Protein 2N6H (pdb70)

Radius of gyration: 6.19 Å; Cα contacts (8 Å, |Δi|>4): 16; chains: 1; bounding box: 14×9×12 Å

Sequence (12 aa):
ERFYEKVQKFIRERFYEKVQKFIRERFYEKVQKFIRERFYEKVQKFIRERFYEKVQKFIRERFYEKVQKFIRERFYEKVQKFIRERFYEKVQKFIRERFYEKVQKFIRERFYEKVQKFIR

Foldseek 3Di:
DPDAPVVGHHDD

Structure (mmCIF, N/CA/C/O backbone):
data_2N6H
#
_entry.id   2N6H
#
loop_
_atom_site.group_PDB
_atom_site.id
_atom_site.type_symbol
_atom_site.label_atom_id
_atom_site.label_alt_id
_atom_site.label_comp_id
_atom_site.label_asym_id
_atom_site.label_entity_id
_atom_site.label_seq_id
_atom_site.pdbx_PDB_ins_code
_atom_site.Cartn_x
_atom_site.Cartn_y
_atom_site.Cartn_z
_atom_site.occupancy
_atom_site.B_iso_or_equiv
_atom_site.auth_seq_id
_atom_site.auth_comp_id
_atom_site.auth_asym_id
_atom_site.auth_atom_id
_atom_site.pdbx_PDB_model_num
ATOM 7 N N . GLU A 1 2 ? 5.811 1.941 -4.964 1.00 0.00 1 GLU A N 1
ATOM 8 C CA . GLU A 1 2 ? 7.194 1.648 -5.328 1.00 0.00 1 GLU A CA 1
ATOM 9 C C . GLU A 1 2 ? 7.999 1.280 -4.084 1.00 0.00 1 GLU A C 1
ATOM 10 O O . GLU A 1 2 ? 7.922 1.959 -3.055 1.00 0.00 1 GLU A O 1
ATOM 22 N N . ARG A 1 3 ? 8.777 0.199 -4.188 1.00 0.00 2 ARG A N 1
ATOM 23 C CA . ARG A 1 3 ? 9.601 -0.265 -3.071 1.00 0.00 2 ARG A CA 1
ATOM 24 C C . ARG A 1 3 ? 11.075 0.003 -3.279 1.00 0.00 2 ARG A C 1
ATOM 25 O O . ARG A 1 3 ? 11.611 -0.156 -4.376 1.00 0.00 2 ARG A O 1
ATOM 46 N N . PHE A 1 4 ? 11.728 0.356 -2.185 1.00 0.00 3 PHE A N 1
ATOM 47 C CA . PHE A 1 4 ? 13.154 0.587 -2.200 1.00 0.00 3 PHE A CA 1
ATOM 48 C C . PHE A 1 4 ? 13.704 0.676 -0.784 1.00 0.00 3 PHE A C 1
ATOM 49 O O . PHE A 1 4 ? 13.244 1.483 0.023 1.00 0.00 3 PHE A O 1
ATOM 66 N N . TYR A 1 5 ? 14.724 -0.120 -0.508 1.00 0.00 4 TYR A N 1
ATOM 67 C CA . TYR A 1 5 ? 15.370 -0.081 0.791 1.00 0.00 4 TYR A CA 1
ATOM 68 C C . TYR A 1 5 ? 16.760 -0.660 0.627 1.00 0.00 4 TYR A C 1
ATOM 69 O O . TYR A 1 5 ? 17.004 -1.417 -0.315 1.00 0.00 4 TYR A O 1
ATOM 87 N N . GLU A 1 6 ? 17.667 -0.340 1.541 1.00 0.00 5 GLU A N 1
ATOM 88 C CA . GLU A 1 6 ? 19.029 -0.889 1.467 1.00 0.00 5 GLU A CA 1
ATOM 89 C C . GLU A 1 6 ? 19.279 -1.803 2.662 1.00 0.00 5 GLU A C 1
ATOM 90 O O . GLU A 1 6 ? 19.109 -1.399 3.813 1.00 0.00 5 GLU A O 1
ATOM 102 N N . LYS A 1 7 ? 19.702 -3.033 2.376 1.00 0.00 6 LYS A N 1
ATOM 103 C CA . LYS A 1 7 ? 20.003 -4.012 3.423 1.00 0.00 6 LYS A CA 1
ATOM 104 C C . LYS A 1 7 ? 21.505 -4.204 3.479 1.00 0.00 6 LYS A C 1
ATOM 105 O O . LYS A 1 7 ? 22.088 -4.907 2.652 1.00 0.00 6 LYS A O 1
ATOM 154 N N . VAL A 1 10 ? 18.810 0.650 5.366 1.00 0.00 9 VAL A N 1
ATOM 155 C CA . VAL A 1 10 ? 19.142 0.027 6.649 1.00 0.00 9 VAL A CA 1
ATOM 156 C C . VAL A 1 10 ? 20.565 -0.535 6.635 1.00 0.00 9 VAL A C 1
ATOM 157 O O . VAL A 1 10 ? 20.757 -1.719 6.360 1.00 0.00 9 VAL A O 1
ATOM 170 N N . GLN A 1 11 ? 16.872 3.152 3.879 1.00 0.00 10 GLN A N 1
ATOM 171 C CA . GLN A 1 11 ? 18.145 2.443 3.875 1.00 0.00 10 GLN A CA 1
ATOM 172 C C . GLN A 1 11 ? 18.496 1.947 5.273 1.00 0.00 10 GLN A C 1
ATOM 173 O O . GLN A 1 11 ? 18.458 2.700 6.246 1.00 0.00 10 GLN A O 1
ATOM 187 N N . LYS A 1 12 ? 14.065 3.977 1.686 1.00 0.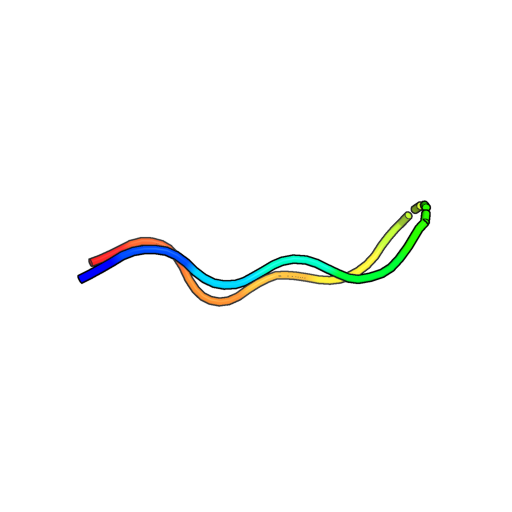00 11 LYS A N 1
ATOM 188 C CA . LYS A 1 12 ? 14.850 4.067 2.918 1.00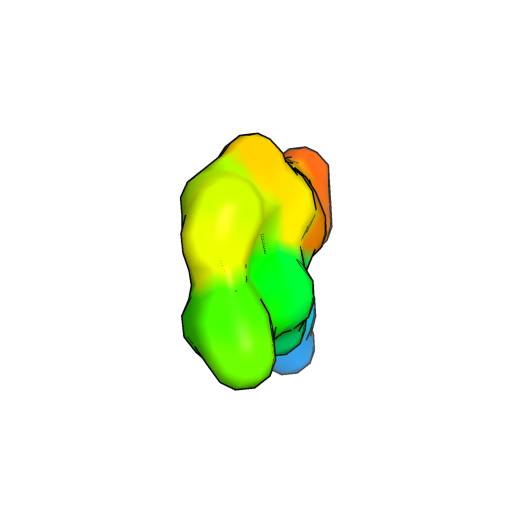 0.00 11 LYS A CA 1
ATOM 189 C C . LYS A 1 12 ? 16.170 3.310 2.769 1.00 0.00 11 LYS A C 1
ATOM 190 O O . LYS A 1 12 ? 16.542 2.872 1.680 1.00 0.00 11 LYS A O 1
ATOM 209 N N . PHE A 1 13 ? 11.175 4.808 0.109 1.00 0.00 12 PHE A N 1
ATOM 210 C CA . PHE A 1 13 ? 12.623 4.757 -0.092 1.00 0.00 12 PHE A CA 1
ATOM 211 C C . PHE A 1 13 ? 13.379 5.017 1.204 1.00 0.00 12 PHE A C 1
ATOM 212 O O . PHE A 1 13 ? 13.352 6.121 1.748 1.00 0.00 12 PHE A O 1
ATOM 229 N N . ILE A 1 14 ? 8.321 4.097 -0.274 1.00 0.00 13 ILE A N 1
ATOM 230 C CA . ILE A 1 14 ? 9.028 4.120 1.012 1.00 0.00 13 ILE A CA 1
ATOM 231 C C . ILE A 1 14 ? 10.539 3.908 0.853 1.00 0.00 13 ILE A C 1
ATOM 232 O O . ILE A 1 14 ? 11.120 2.986 1.425 1.00 0.00 13 ILE A O 1
ATOM 248 N N . ARG A 1 15 ? 5.163 5.160 -1.783 1.00 0.00 14 ARG A N 1
ATOM 249 C CA . ARG A 1 15 ? 6.540 4.674 -1.830 1.00 0.00 14 ARG A CA 1
ATOM 250 C C . ARG A 1 15 ? 7.193 4.786 -0.454 1.00 0.00 14 ARG A C 1
ATOM 251 O O . ARG A 1 15 ? 6.681 5.472 0.430 1.00 0.00 14 ARG A O 1
ATOM 284 N N . GLU A 1 2 ? 8.120 1.959 -4.662 1.00 0.00 1 GLU A N 2
ATOM 285 C CA . GLU A 1 2 ? 7.421 1.231 -3.617 1.00 0.00 1 GLU A CA 2
ATOM 286 C C . GLU A 1 2 ? 8.382 0.405 -2.778 1.00 0.00 1 GLU A C 2
ATOM 287 O O . GLU A 1 2 ? 8.266 0.391 -1.558 1.00 0.00 1 GLU A O 2
ATOM 299 N N . ARG A 1 3 ? 9.305 -0.293 -3.430 1.00 0.00 2 ARG A N 2
ATOM 300 C CA . ARG A 1 3 ? 10.242 -1.146 -2.720 1.00 0.00 2 ARG A CA 2
ATOM 301 C C . ARG A 1 3 ? 11.015 -0.320 -1.684 1.00 0.00 2 ARG A C 2
ATOM 302 O O . ARG A 1 3 ? 10.428 0.187 -0.729 1.00 0.00 2 ARG A O 2
ATOM 323 N N . PHE A 1 4 ? 12.318 -0.172 -1.866 1.00 0.00 3 PHE A N 2
ATOM 324 C CA . PHE A 1 4 ? 13.108 0.619 -0.917 1.00 0.00 3 PHE A CA 2
ATOM 325 C C . PHE A 1 4 ? 12.899 0.142 0.532 1.00 0.00 3 PHE A C 2
ATOM 326 O O . PHE A 1 4 ? 12.217 0.792 1.329 1.00 0.00 3 PHE A O 2
ATOM 343 N N . TYR A 1 5 ? 13.491 -1.012 0.859 1.00 0.00 4 TYR A N 2
ATOM 344 C CA . TYR A 1 5 ? 13.368 -1.612 2.200 1.00 0.00 4 TYR A CA 2
ATOM 345 C C . TYR A 1 5 ? 14.713 -1.646 2.916 1.00 0.00 4 TYR A C 2
ATOM 346 O O . TYR A 1 5 ? 15.746 -1.390 2.309 1.00 0.00 4 TYR A O 2
ATOM 364 N N . GLU A 1 6 ? 14.656 -1.987 4.209 1.00 0.00 5 GLU A N 2
ATOM 365 C CA . GLU A 1 6 ? 15.828 -2.104 5.098 1.00 0.00 5 GLU A CA 2
ATOM 366 C C . GLU A 1 6 ? 17.161 -1.848 4.401 1.00 0.00 5 GLU A C 2
ATOM 367 O O . GLU A 1 6 ? 17.952 -1.036 4.874 1.00 0.00 5 GLU A O 2
ATOM 379 N N . LYS A 1 7 ? 17.412 -2.521 3.289 1.00 0.00 6 LYS A N 2
ATOM 380 C CA . LYS A 1 7 ? 18.668 -2.325 2.559 1.00 0.00 6 LYS A CA 2
ATOM 381 C C . LYS A 1 7 ? 18.432 -2.238 1.052 1.00 0.00 6 LYS A C 2
ATOM 382 O O . LYS A 1 7 ? 17.440 -2.743 0.535 1.00 0.00 6 LYS A O 2
ATOM 431 N N . VAL A 1 10 ? 18.958 1.102 3.699 1.00 0.00 9 VAL A N 2
ATOM 432 C CA . VAL A 1 10 ? 20.357 1.532 3.860 1.00 0.00 9 VAL A CA 2
ATOM 433 C C . VAL A 1 10 ? 21.123 1.159 2.586 1.00 0.00 9 VAL A C 2
ATOM 434 O O . VAL A 1 10 ? 21.447 -0.001 2.391 1.00 0.00 9 VAL A O 2
ATOM 447 N N . GLN A 1 11 ? 15.513 2.287 3.899 1.00 0.00 10 GLN A N 2
ATOM 448 C CA . GLN A 1 11 ? 16.551 1.421 3.353 1.00 0.00 10 GLN A CA 2
ATOM 449 C C . GLN A 1 11 ? 17.961 1.995 3.550 1.00 0.00 10 GLN A C 2
ATOM 450 O O . GLN A 1 11 ? 18.150 3.211 3.549 1.00 0.00 10 GLN A O 2
ATOM 464 N N . LYS A 1 12 ? 12.839 3.389 3.766 1.00 0.00 11 LYS A N 2
ATOM 465 C CA . LYS A 1 12 ? 13.419 2.808 4.982 1.00 0.00 11 LYS A CA 2
ATOM 466 C C . LYS A 1 12 ? 14.442 1.782 4.530 1.00 0.00 11 LYS A C 2
ATOM 467 O O . LYS A 1 12 ? 14.252 0.568 4.691 1.00 0.00 11 LYS A O 2
ATOM 486 N N . PHE A 1 13 ? 11.118 4.916 1.930 1.00 0.00 12 PHE A N 2
ATOM 487 C CA . PHE A 1 13 ? 12.582 5.060 2.020 1.00 0.00 12 PHE A CA 2
ATOM 488 C C . PHE A 1 13 ? 13.164 4.616 3.356 1.00 0.00 12 PHE A C 2
ATOM 489 O O . PHE A 1 13 ? 13.961 5.333 3.962 1.00 0.00 12 PHE A O 2
ATOM 506 N N . ILE A 1 14 ? 8.552 3.815 -0.005 1.00 0.00 13 ILE A N 2
ATOM 507 C CA . ILE A 1 14 ? 9.013 3.795 1.401 1.00 0.00 13 ILE A CA 2
ATOM 508 C C . ILE A 1 14 ? 10.549 3.796 1.475 1.00 0.00 13 ILE A C 2
ATOM 509 O O . ILE A 1 14 ? 11.205 2.839 1.107 1.00 0.00 13 ILE A O 2
ATOM 525 N N . ARG A 1 15 ? 6.043 4.853 -2.112 1.00 0.00 14 ARG A N 2
ATOM 526 C CA . ARG A 1 15 ? 7.497 4.783 -1.953 1.00 0.00 14 ARG A CA 2
ATOM 527 C C . ARG A 1 15 ? 7.896 4.869 -0.495 1.00 0.00 14 ARG A C 2
ATOM 528 O O . ARG A 1 15 ? 7.636 5.872 0.169 1.00 0.00 14 ARG A O 2
ATOM 561 N N . GLU A 1 2 ? 6.216 0.545 -2.209 1.00 0.00 1 GLU A N 3
ATOM 562 C CA . GLU A 1 2 ? 7.104 1.064 -1.178 1.00 0.00 1 GLU A CA 3
ATOM 563 C C . GLU A 1 2 ? 8.565 0.972 -1.623 1.00 0.00 1 GLU A C 3
ATOM 564 O O . GLU A 1 2 ? 9.474 0.947 -0.798 1.00 0.00 1 GLU A O 3
ATOM 576 N N . ARG A 1 3 ? 8.777 0.918 -2.936 1.00 0.00 2 ARG A N 3
ATOM 577 C CA . ARG A 1 3 ? 10.131 0.811 -3.489 1.00 0.00 2 ARG A CA 3
ATOM 578 C C . ARG A 1 3 ? 10.980 2.002 -3.142 1.00 0.00 2 ARG A C 3
ATOM 579 O O . ARG A 1 3 ? 10.513 3.026 -2.648 1.00 0.00 2 ARG A O 3
ATOM 600 N N . PHE A 1 4 ? 12.241 1.785 -3.405 1.0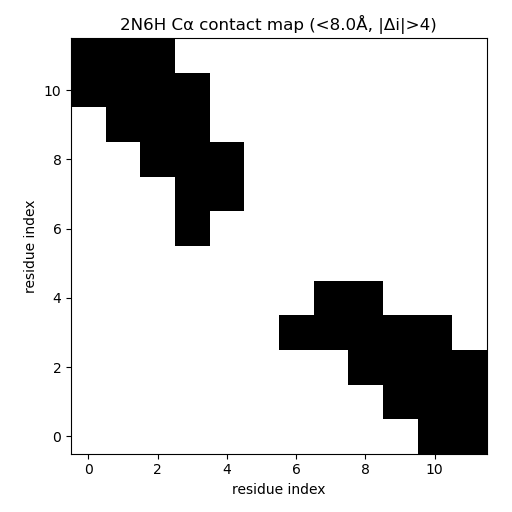0 0.00 3 PHE A N 3
ATOM 601 C CA . PHE A 1 4 ? 13.315 2.716 -3.177 1.00 0.00 3 PHE A CA 3
ATOM 602 C C . PHE A 1 4 ? 13.910 2.533 -1.793 1.00 0.00 3 PHE A C 3
ATOM 603 O O . PHE A 1 4 ? 13.458 3.149 -0.822 1.00 0.00 3 PHE A O 3
ATOM 620 N N . TYR A 1 5 ? 14.933 1.700 -1.698 1.00 0.00 4 TYR A N 3
ATOM 621 C CA . TYR A 1 5 ? 15.561 1.485 -0.416 1.00 0.00 4 TYR A CA 3
ATOM 622 C C . TYR A 1 5 ? 16.896 0.785 -0.597 1.00 0.00 4 TYR A C 3
ATOM 623 O O . TYR A 1 5 ? 17.121 0.108 -1.600 1.00 0.00 4 TYR A O 3
ATOM 641 N N . GLU A 1 6 ? 17.761 0.916 0.398 1.00 0.00 5 GLU A N 3
ATOM 642 C CA . GLU A 1 6 ? 19.064 0.259 0.372 1.00 0.00 5 GLU A CA 3
ATOM 643 C C . GLU A 1 6 ? 19.090 -0.707 1.547 1.00 0.00 5 GLU A C 3
ATOM 644 O O . GLU A 1 6 ? 19.299 -0.305 2.692 1.00 0.00 5 GLU A O 3
ATOM 656 N N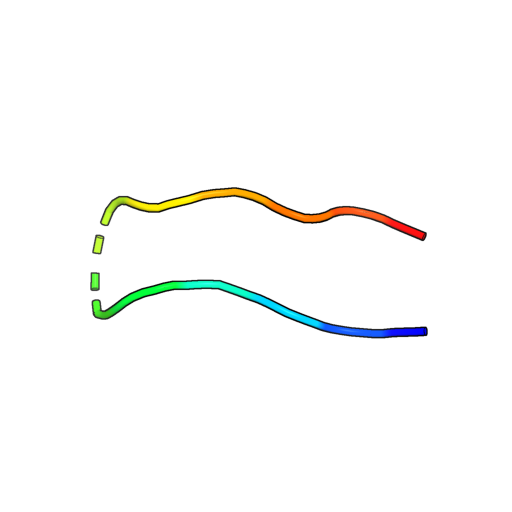 . LYS A 1 7 ? 18.835 -1.983 1.258 1.00 0.00 6 LYS A N 3
ATOM 657 C CA . LYS A 1 7 ? 18.785 -3.012 2.299 1.00 0.00 6 LYS A CA 3
ATOM 658 C C . LYS A 1 7 ? 19.986 -3.937 2.200 1.00 0.00 6 LYS A C 3
ATOM 659 O O . LYS A 1 7 ? 20.283 -4.484 1.138 1.00 0.00 6 LYS A O 3
ATOM 708 N N . VAL A 1 10 ? 18.572 -0.165 5.393 1.00 0.00 9 VAL A N 3
ATOM 709 C CA . VAL A 1 10 ? 19.172 -0.812 6.559 1.00 0.00 9 VAL A CA 3
ATOM 710 C C . VAL A 1 10 ? 20.430 -1.639 6.208 1.00 0.00 9 VAL A C 3
ATOM 711 O O . VAL A 1 10 ? 20.352 -2.844 5.990 1.00 0.00 9 VAL A O 3
ATOM 724 N N . GLN A 1 11 ? 15.939 2.158 4.488 1.00 0.00 10 GLN A N 3
ATOM 725 C CA . GLN A 1 11 ? 17.223 1.501 4.239 1.00 0.00 10 GLN A CA 3
ATOM 726 C C . GLN A 1 11 ? 17.832 0.946 5.523 1.00 0.00 10 GLN A C 3
ATOM 727 O O . GLN A 1 11 ? 17.612 1.483 6.609 1.00 0.00 10 GLN A O 3
ATOM 741 N N . LYS A 1 12 ? 13.345 3.970 2.683 1.00 0.00 11 LYS A N 3
ATOM 742 C CA . LYS A 1 12 ? 13.899 3.324 3.864 1.00 0.00 11 LYS A CA 3
ATOM 743 C C . LYS A 1 12 ? 15.206 2.635 3.493 1.00 0.00 11 LYS A C 3
ATOM 744 O O . LYS A 1 12 ? 15.551 2.561 2.322 1.00 0.00 11 LYS A O 3
ATOM 763 N N . PHE A 1 13 ? 10.681 5.028 1.089 1.00 0.00 12 PHE A N 3
ATOM 764 C CA . PHE A 1 13 ? 12.010 5.520 1.434 1.00 0.00 12 PHE A CA 3
ATOM 765 C C . PHE A 1 13 ? 12.472 4.964 2.770 1.00 0.00 12 PHE A C 3
ATOM 766 O O . PHE A 1 13 ? 12.059 5.421 3.835 1.00 0.00 12 PHE A O 3
ATOM 783 N N . ILE A 1 14 ? 8.380 4.290 -0.004 1.00 0.00 13 ILE A N 3
ATOM 784 C CA . ILE A 1 14 ? 8.322 4.651 1.426 1.00 0.00 13 ILE A CA 3
ATOM 785 C C . ILE A 1 14 ? 9.652 5.236 1.887 1.00 0.00 13 ILE A C 3
ATOM 786 O O . ILE A 1 14 ? 9.743 5.855 2.947 1.00 0.00 13 ILE A O 3
ATOM 802 N N . ARG A 1 15 ? 6.389 4.211 -2.982 1.00 0.00 14 ARG A N 3
ATOM 803 C CA . ARG A 1 15 ? 7.688 4.360 -2.325 1.00 0.00 14 ARG A CA 3
ATOM 804 C C . ARG A 1 15 ? 7.526 4.817 -0.884 1.00 0.00 14 ARG A C 3
ATOM 805 O O . ARG A 1 15 ? 6.650 5.624 -0.573 1.00 0.00 14 ARG A O 3
ATOM 838 N N . GLU A 1 2 ? 8.305 3.244 -5.084 1.00 0.00 1 GLU A N 4
ATOM 839 C CA . GLU A 1 2 ? 9.721 2.908 -5.095 1.00 0.00 1 GLU A CA 4
ATOM 840 C C . GLU A 1 2 ? 9.966 1.930 -3.949 1.00 0.00 1 GLU A C 4
ATOM 841 O O . GLU A 1 2 ? 9.497 2.153 -2.827 1.00 0.00 1 GLU A O 4
ATOM 853 N N . ARG A 1 3 ? 10.616 0.812 -4.257 1.00 0.00 2 ARG A N 4
ATOM 854 C CA . ARG A 1 3 ? 10.812 -0.252 -3.271 1.00 0.00 2 ARG A CA 4
ATOM 855 C C . ARG A 1 3 ?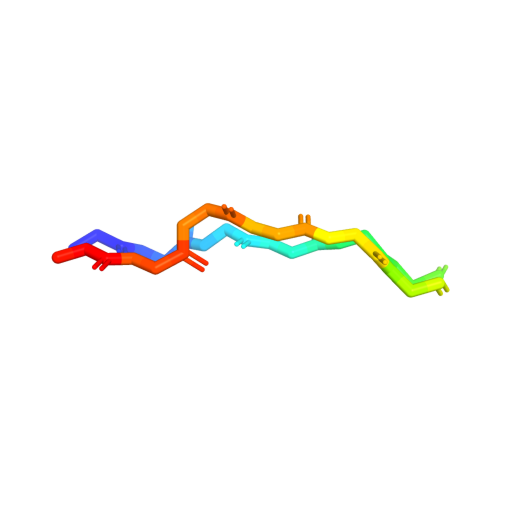 11.636 0.200 -2.084 1.00 0.00 2 ARG A C 4
ATOM 856 O O . ARG A 1 3 ? 11.661 -0.475 -1.064 1.00 0.00 2 ARG A O 4
ATOM 877 N N . PHE A 1 4 ? 12.314 1.317 -2.263 1.00 0.00 3 PHE A N 4
ATOM 878 C CA . PHE A 1 4 ? 13.211 1.916 -1.262 1.00 0.00 3 PHE A CA 4
ATOM 879 C C . PHE A 1 4 ? 12.924 1.363 0.154 1.00 0.00 3 PHE A C 4
ATOM 880 O O . PHE A 1 4 ? 12.347 2.076 0.986 1.00 0.00 3 PHE A O 4
ATOM 897 N N . TYR A 1 5 ? 13.273 0.091 0.421 1.00 0.00 4 TYR A N 4
ATOM 898 C CA . TYR A 1 5 ? 12.968 -0.519 1.729 1.00 0.00 4 TYR A CA 4
ATOM 899 C C . TYR A 1 5 ? 14.229 -0.779 2.541 1.00 0.00 4 TYR A C 4
ATOM 900 O O . TYR A 1 5 ? 15.313 -0.940 1.986 1.00 0.00 4 TYR A O 4
ATOM 918 N N . GLU A 1 6 ? 14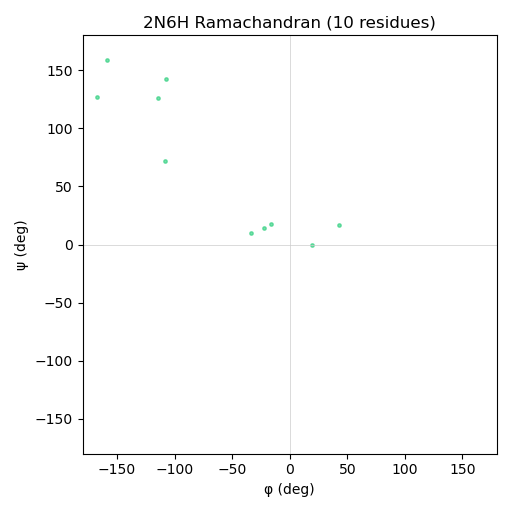.035 -0.815 3.863 1.00 0.00 5 GLU A N 4
ATOM 919 C CA . GLU A 1 6 ? 15.095 -1.049 4.863 1.00 0.00 5 GLU A CA 4
ATOM 920 C C . GLU A 1 6 ? 16.451 -1.457 4.294 1.00 0.00 5 GLU A C 4
ATOM 921 O O . GLU A 1 6 ? 17.462 -0.924 4.712 1.00 0.00 5 GLU A O 4
ATOM 933 N N . LYS A 1 7 ? 16.479 -2.388 3.367 1.00 0.00 6 LYS A N 4
ATOM 934 C CA . LYS A 1 7 ? 17.742 -2.843 2.757 1.00 0.00 6 LYS A CA 4
ATOM 935 C C . LYS A 1 7 ? 17.663 -2.754 1.235 1.00 0.00 6 LYS A C 4
ATOM 936 O O . LYS A 1 7 ? 16.625 -2.408 0.678 1.00 0.00 6 LYS A O 4
ATOM 985 N N . VAL A 1 10 ? 18.683 0.583 3.372 1.00 0.00 9 VAL A N 4
ATOM 986 C CA . VAL A 1 10 ? 20.065 0.352 3.796 1.00 0.00 9 VAL A CA 4
ATOM 987 C C . VAL A 1 10 ? 20.807 -0.408 2.694 1.00 0.00 9 VAL A C 4
ATOM 988 O O . VAL A 1 10 ? 20.794 -1.637 2.689 1.00 0.00 9 VAL A O 4
ATOM 1001 N N . GLN A 1 11 ? 15.782 2.698 3.794 1.00 0.00 10 GLN A N 4
ATOM 1002 C CA . GLN A 1 11 ? 16.621 1.794 3.008 1.00 0.00 10 GLN A CA 4
ATOM 1003 C C . GLN A 1 11 ? 18.058 1.754 3.528 1.00 0.00 10 GLN A C 4
ATOM 1004 O O . GLN A 1 11 ? 18.582 2.743 4.043 1.00 0.00 10 GLN A O 4
ATOM 1018 N N . LYS A 1 12 ? 12.524 4.203 3.918 1.00 0.00 11 LYS A N 4
ATOM 1019 C CA . LYS A 1 12 ? 13.668 3.587 4.629 1.00 0.00 11 LYS A CA 4
ATOM 1020 C C . LYS A 1 12 ? 14.444 2.600 3.753 1.00 0.00 11 LYS A C 4
ATOM 1021 O O . LYS A 1 12 ? 13.857 1.759 3.071 1.00 0.00 11 LYS A O 4
ATOM 1040 N N . PHE A 1 13 ? 10.647 5.569 2.303 1.00 0.00 12 PHE A N 4
ATOM 1041 C CA . PHE A 1 13 ? 10.537 5.669 3.757 1.00 0.00 12 PHE A CA 4
ATOM 1042 C C . PHE A 1 13 ? 11.709 5.057 4.542 1.00 0.00 12 PHE A C 4
ATOM 1043 O O . PHE A 1 13 ? 11.869 5.382 5.715 1.00 0.00 12 PHE A O 4
ATOM 1060 N N . ILE A 1 14 ? 9.021 4.797 -0.575 1.00 0.00 13 ILE A N 4
ATOM 1061 C CA . ILE A 1 14 ? 9.931 5.832 -0.015 1.00 0.00 13 ILE A CA 4
ATOM 1062 C C . ILE A 1 14 ? 9.694 6.030 1.487 1.00 0.00 13 ILE A C 4
ATOM 1063 O O . ILE A 1 14 ? 8.665 6.569 1.890 1.00 0.00 13 ILE A O 4
ATOM 1079 N N . ARG A 1 15 ? 7.613 1.854 -0.411 1.00 0.00 14 ARG A N 4
ATOM 1080 C CA . ARG A 1 15 ? 7.186 3.226 -0.677 1.00 0.00 14 ARG A CA 4
ATOM 1081 C C . ARG A 1 15 ? 8.012 4.240 0.105 1.00 0.00 14 ARG A C 4
ATOM 1082 O O . ARG A 1 15 ? 7.718 4.516 1.266 1.00 0.00 14 ARG A O 4
ATOM 1115 N N . GLU A 1 2 ? 7.134 1.260 -4.558 1.00 0.00 1 GLU A N 5
ATOM 1116 C CA . GLU A 1 2 ? 8.493 0.706 -4.456 1.00 0.00 1 GLU A CA 5
ATOM 1117 C C . GLU A 1 2 ? 8.994 0.731 -3.016 1.00 0.00 1 GLU A C 5
ATOM 1118 O O . GLU A 1 2 ? 8.743 1.677 -2.266 1.00 0.00 1 GLU A O 5
ATOM 1130 N N . ARG A 1 3 ? 9.712 -0.322 -2.645 1.00 0.00 2 ARG A N 5
ATOM 1131 C CA . ARG A 1 3 ? 10.270 -0.436 -1.304 1.00 0.00 2 ARG A CA 5
ATOM 1132 C C . ARG A 1 3 ? 11.388 0.568 -1.121 1.00 0.00 2 ARG A C 5
ATOM 1133 O O . ARG A 1 3 ? 11.578 1.147 -0.051 1.00 0.00 2 ARG A O 5
ATOM 1154 N N . PHE A 1 4 ? 12.154 0.696 -2.188 1.00 0.00 3 PHE A N 5
ATOM 1155 C CA . PHE A 1 4 ? 13.337 1.552 -2.229 1.00 0.00 3 PHE A CA 5
ATOM 1156 C C . PHE A 1 4 ? 14.017 1.602 -0.860 1.00 0.00 3 PHE A C 5
ATOM 1157 O O . PHE A 1 4 ? 14.081 2.669 -0.250 1.00 0.00 3 PHE A O 5
ATOM 1174 N N . TYR A 1 5 ? 14.533 0.471 -0.373 1.00 0.00 4 TYR A N 5
ATOM 1175 C CA . TYR A 1 5 ? 15.217 0.472 0.930 1.00 0.00 4 TYR A CA 5
ATOM 1176 C C . TYR A 1 5 ? 16.723 0.281 0.741 1.00 0.00 4 TYR A C 5
ATOM 1177 O O . TYR A 1 5 ? 17.218 -0.837 0.818 1.00 0.00 4 TYR A O 5
ATOM 1195 N N . GLU A 1 6 ? 17.455 1.386 0.518 1.00 0.00 5 GLU A N 5
ATOM 1196 C CA . GLU A 1 6 ? 18.920 1.329 0.308 1.00 0.00 5 GLU A CA 5
ATOM 1197 C C . GLU A 1 6 ? 19.474 0.048 0.961 1.00 0.00 5 GLU A C 5
ATOM 1198 O O . GLU A 1 6 ? 19.143 -0.255 2.108 1.00 0.00 5 GLU A O 5
ATOM 1210 N N . LYS A 1 7 ? 20.222 -0.763 0.188 1.00 0.00 6 LYS A N 5
ATOM 1211 C CA . LYS A 1 7 ? 20.680 -2.069 0.688 1.00 0.00 6 LYS A CA 5
ATOM 1212 C C . LYS A 1 7 ? 22.148 -2.046 1.060 1.00 0.00 6 LYS A C 5
ATOM 1213 O O . LYS A 1 7 ? 22.980 -1.459 0.368 1.00 0.00 6 LYS A O 5
ATOM 1262 N N . VAL A 1 10 ? 18.165 -0.241 5.160 1.00 0.00 9 VAL A N 5
ATOM 1263 C CA . VAL A 1 10 ? 18.364 -1.529 5.839 1.00 0.00 9 VAL A CA 5
ATOM 1264 C C . VAL A 1 10 ? 19.793 -2.062 5.663 1.00 0.00 9 VAL A C 5
ATOM 1265 O O . VAL A 1 10 ? 20.091 -2.676 4.639 1.00 0.00 9 VAL A O 5
ATOM 1278 N N . GLN A 1 11 ? 16.295 2.530 5.067 1.00 0.00 10 GLN A N 5
ATOM 1279 C CA . GLN A 1 11 ? 17.708 2.148 5.004 1.00 0.00 10 GLN A CA 5
ATOM 1280 C C . GLN A 1 11 ? 17.926 0.885 5.837 1.00 0.00 10 GLN A C 5
ATOM 1281 O O . GLN A 1 11 ? 17.852 0.922 7.065 1.00 0.00 10 GLN A O 5
ATOM 1295 N N . LYS A 1 12 ? 13.577 3.847 3.010 1.00 0.00 11 LYS A N 5
ATOM 1296 C CA . LYS A 1 12 ? 14.120 3.240 4.218 1.00 0.00 11 LYS A CA 5
ATOM 1297 C C . LYS A 1 12 ? 15.598 2.879 3.988 1.00 0.00 11 LYS A C 5
ATOM 1298 O O . LYS A 1 12 ? 16.089 2.913 2.857 1.00 0.00 11 LYS A O 5
ATOM 1317 N N . PHE A 1 13 ? 10.719 5.343 1.668 1.00 0.00 12 PHE A N 5
ATOM 1318 C CA . PHE A 1 13 ? 12.185 5.368 1.716 1.00 0.00 12 PHE A CA 5
ATOM 1319 C C . PHE A 1 13 ? 12.694 4.851 3.060 1.00 0.00 12 PHE A C 5
ATOM 1320 O O . PHE A 1 13 ? 12.282 5.329 4.116 1.00 0.00 12 PHE A O 5
ATOM 1337 N N . ILE A 1 14 ? 8.041 4.395 -0.301 1.00 0.00 13 ILE A N 5
ATOM 1338 C CA . ILE A 1 14 ? 8.529 4.441 1.081 1.00 0.00 13 ILE A CA 5
ATOM 1339 C C . ILE A 1 14 ? 10.054 4.337 1.081 1.00 0.00 13 ILE A C 5
ATOM 1340 O O . ILE A 1 14 ? 10.620 3.383 0.549 1.00 0.00 13 ILE A O 5
ATOM 1356 N N . ARG A 1 15 ? 5.000 4.937 -2.196 1.00 0.00 14 ARG A N 5
ATOM 1357 C CA . ARG A 1 15 ? 6.454 4.848 -2.106 1.00 0.00 14 ARG A CA 5
ATOM 1358 C C . ARG A 1 15 ? 6.879 4.954 -0.638 1.00 0.00 14 ARG A C 5
ATOM 1359 O O . ARG A 1 15 ? 6.159 5.531 0.177 1.00 0.00 14 ARG A O 5
ATOM 1392 N N . GLU A 1 2 ? 6.137 1.336 -3.893 1.00 0.00 1 GLU A N 6
ATOM 1393 C CA . GLU A 1 2 ? 7.307 0.454 -3.935 1.00 0.00 1 GLU A CA 6
ATOM 1394 C C . GLU A 1 2 ? 8.154 0.601 -2.673 1.00 0.00 1 GLU A C 6
ATOM 1395 O O . GLU A 1 2 ? 8.303 1.703 -2.131 1.00 0.00 1 GLU A O 6
ATOM 1407 N N . ARG A 1 3 ? 8.710 -0.527 -2.207 1.00 0.00 2 ARG A N 6
ATOM 1408 C CA . ARG A 1 3 ? 9.545 -0.526 -1.002 1.00 0.00 2 ARG A CA 6
ATOM 1409 C C . ARG A 1 3 ? 11.021 -0.652 -1.332 1.00 0.00 2 ARG A C 6
ATOM 1410 O O . ARG A 1 3 ? 11.73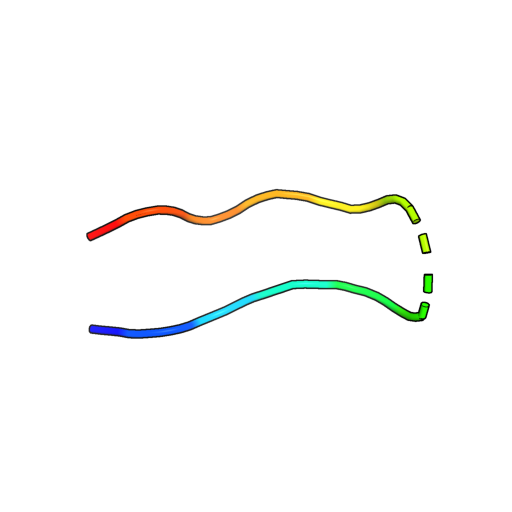5 -1.292 -0.565 1.00 0.00 2 ARG A O 6
ATOM 1431 N N . PHE A 1 4 ? 11.503 -0.007 -2.434 1.00 0.00 3 PHE A N 6
ATOM 1432 C CA . PHE A 1 4 ? 12.953 -0.043 -2.767 1.00 0.00 3 PHE A CA 6
ATOM 1433 C C . PHE A 1 4 ? 13.719 -0.333 -1.486 1.00 0.00 3 PHE A C 6
ATOM 1434 O O . PHE A 1 4 ? 13.877 0.523 -0.621 1.00 0.00 3 PHE A O 6
ATOM 1451 N N . TYR A 1 5 ? 14.028 -1.607 -1.285 1.00 0.00 4 TYR A N 6
ATOM 1452 C CA . TYR A 1 5 ? 14.569 -2.019 -0.004 1.00 0.00 4 TYR A CA 6
ATOM 1453 C C . TYR A 1 5 ? 16.063 -2.292 -0.087 1.00 0.00 4 TYR A C 6
ATOM 1454 O O . TYR A 1 5 ? 16.501 -3.206 -0.785 1.00 0.00 4 TYR A O 6
ATOM 1472 N N . GLU A 1 6 ? 16.840 -1.513 0.660 1.00 0.00 5 GLU A N 6
ATOM 1473 C CA . GLU A 1 6 ? 18.288 -1.698 0.700 1.00 0.00 5 GLU A CA 6
ATOM 1474 C C . GLU A 1 6 ? 18.754 -1.531 2.140 1.00 0.00 5 GLU A C 6
ATOM 1475 O O . GLU A 1 6 ? 19.318 -0.505 2.511 1.00 0.00 5 GLU A O 6
ATOM 1487 N N . LYS A 1 7 ? 18.493 -2.551 2.955 1.00 0.00 6 LYS A N 6
ATOM 1488 C CA . LYS A 1 7 ? 18.867 -2.518 4.368 1.00 0.00 6 LYS A CA 6
ATOM 1489 C C . LYS A 1 7 ? 20.027 -3.470 4.606 1.00 0.00 6 LYS A C 6
ATOM 1490 O O . LYS A 1 7 ? 20.073 -4.564 4.042 1.00 0.00 6 LYS A O 6
ATOM 1539 N N . VAL A 1 10 ? 19.853 1.846 4.826 1.00 0.00 9 VAL A N 6
ATOM 1540 C CA . VAL A 1 10 ? 20.559 1.985 6.108 1.00 0.00 9 VAL A CA 6
ATOM 1541 C C . VAL A 1 10 ? 21.539 0.818 6.353 1.00 0.00 9 VAL A C 6
ATOM 1542 O O . VAL A 1 10 ? 21.107 -0.287 6.673 1.00 0.00 9 VAL A O 6
ATOM 1555 N N . GLN A 1 11 ? 17.307 3.381 2.997 1.00 0.00 10 GLN A N 6
ATOM 1556 C CA . GLN A 1 11 ? 18.600 2.701 2.891 1.00 0.00 10 GLN A CA 6
ATOM 1557 C C . GLN A 1 11 ? 19.354 2.923 4.208 1.00 0.00 10 GLN A C 6
ATOM 1558 O O . GLN A 1 11 ? 19.459 4.056 4.674 1.00 0.00 10 GLN A O 6
ATOM 1572 N N . LYS A 1 12 ? 13.832 3.120 2.028 1.00 0.00 11 LYS A N 6
ATOM 1573 C CA . LYS A 1 12 ? 14.890 3.615 2.883 1.00 0.00 11 LYS A CA 6
ATOM 1574 C C . LYS A 1 12 ? 16.156 2.768 2.714 1.00 0.00 11 LYS A C 6
ATOM 1575 O O . LYS A 1 12 ? 16.091 1.590 2.342 1.00 0.00 11 LYS A O 6
ATOM 1594 N N . PHE A 1 13 ? 10.418 3.867 0.825 1.00 0.00 12 PHE A N 6
ATOM 1595 C CA . PHE A 1 13 ? 11.672 3.132 0.967 1.00 0.00 12 PHE A CA 6
ATOM 1596 C C . PHE A 1 13 ? 12.700 3.807 1.857 1.00 0.00 12 PHE A C 6
ATOM 1597 O O . PHE A 1 13 ? 12.471 4.885 2.402 1.00 0.00 12 PHE A O 6
ATOM 1614 N N . ILE A 1 14 ? 7.919 4.593 0.037 1.00 0.00 13 ILE A N 6
ATOM 1615 C CA . ILE A 1 14 ? 8.214 4.630 1.478 1.00 0.00 13 ILE A CA 6
ATOM 1616 C C . ILE A 1 14 ? 9.483 3.835 1.767 1.00 0.00 13 ILE A C 6
ATOM 1617 O O . ILE A 1 14 ? 9.604 3.195 2.811 1.00 0.00 13 ILE A O 6
ATOM 1633 N N . ARG A 1 15 ? 5.843 6.103 -2.584 1.00 0.00 14 ARG A N 6
ATOM 1634 C CA . ARG A 1 15 ? 6.902 5.255 -2.037 1.00 0.00 14 ARG A CA 6
ATOM 1635 C C . ARG A 1 15 ? 7.079 5.443 -0.538 1.00 0.00 14 ARG A C 6
ATOM 1636 O O . ARG A 1 15 ? 6.473 6.326 0.068 1.00 0.00 14 ARG A O 6
ATOM 1669 N N . GLU A 1 2 ? 6.120 1.368 -3.271 1.00 0.00 1 GLU A N 7
ATOM 1670 C CA . GLU A 1 2 ? 7.182 0.557 -3.870 1.00 0.00 1 GLU A CA 7
ATOM 1671 C C . GLU A 1 2 ? 8.162 0.092 -2.796 1.00 0.00 1 GLU A C 7
ATOM 1672 O O . GLU A 1 2 ? 8.597 0.879 -1.951 1.00 0.00 1 GLU A O 7
ATOM 1684 N N . ARG A 1 3 ? 8.492 -1.197 -2.839 1.00 0.00 2 ARG A N 7
ATOM 1685 C CA . ARG A 1 3 ? 9.406 -1.789 -1.868 1.00 0.00 2 ARG A CA 7
ATOM 1686 C C . ARG A 1 3 ? 10.828 -1.281 -2.076 1.00 0.00 2 ARG A C 7
ATOM 1687 O O . ARG A 1 3 ? 11.779 -1.833 -1.529 1.00 0.00 2 ARG A O 7
ATOM 1708 N N . PHE A 1 4 ? 10.967 -0.238 -2.873 1.00 0.00 3 PHE A N 7
ATOM 1709 C CA . PHE A 1 4 ? 12.284 0.327 -3.145 1.00 0.00 3 PHE A CA 7
ATOM 1710 C C . PHE A 1 4 ? 12.995 0.633 -1.825 1.00 0.00 3 PHE A C 7
ATOM 1711 O O . PHE A 1 4 ? 12.608 1.545 -1.093 1.00 0.00 3 PHE A O 7
ATOM 1728 N N . TYR A 1 5 ? 14.073 -0.106 -1.549 1.00 0.00 4 TYR A N 7
ATOM 1729 C CA . TYR A 1 5 ? 14.859 0.135 -0.347 1.00 0.00 4 TYR A CA 7
ATOM 1730 C C . TYR A 1 5 ? 16.301 -0.207 -0.669 1.00 0.00 4 TYR A C 7
ATOM 1731 O O . TYR A 1 5 ? 16.567 -0.985 -1.585 1.00 0.00 4 TYR A O 7
ATOM 1749 N N . GLU A 1 6 ? 17.228 0.319 0.115 1.00 0.00 5 GLU A N 7
ATOM 1750 C CA . GLU A 1 6 ? 18.645 0.005 -0.064 1.00 0.00 5 GLU A CA 7
ATOM 1751 C C . GLU A 1 6 ? 19.251 -0.212 1.308 1.00 0.00 5 GLU A C 7
ATOM 1752 O O . GLU A 1 6 ? 19.418 0.734 2.083 1.00 0.00 5 GLU A O 7
ATOM 1764 N N . LYS A 1 7 ? 19.561 -1.459 1.644 1.00 0.00 6 LYS A N 7
ATOM 1765 C CA . LYS A 1 7 ? 20.117 -1.724 2.959 1.00 0.00 6 LYS A CA 7
ATOM 1766 C C . LYS A 1 7 ? 21.108 -2.855 2.979 1.00 0.00 6 LYS A C 7
ATOM 1767 O O . LYS A 1 7 ? 21.469 -3.423 1.948 1.00 0.00 6 LYS A O 7
ATOM 1816 N N . VAL A 1 10 ? 18.825 0.651 5.682 1.00 0.00 9 VAL A N 7
ATOM 1817 C CA . VAL A 1 10 ? 19.328 0.195 6.993 1.00 0.00 9 VAL A CA 7
ATOM 1818 C C . VAL A 1 10 ? 20.613 -0.672 6.903 1.00 0.00 9 VAL A C 7
ATOM 1819 O O . VAL A 1 10 ? 20.552 -1.897 6.941 1.00 0.00 9 VAL A O 7
ATOM 1832 N N . GLN A 1 11 ? 16.162 2.486 4.168 1.00 0.00 10 GLN A N 7
ATOM 1833 C CA . GLN A 1 11 ? 17.580 2.112 4.164 1.00 0.00 10 GLN A CA 7
ATOM 1834 C C . GLN A 1 11 ? 18.041 1.736 5.574 1.00 0.00 10 GLN A C 7
ATOM 1835 O O . GLN A 1 11 ? 17.701 2.418 6.539 1.00 0.00 10 GLN A O 7
ATOM 1849 N N . LYS A 1 12 ? 13.468 3.202 1.939 1.00 0.00 11 LYS A N 7
ATOM 1850 C CA . LYS A 1 12 ? 13.922 2.673 3.222 1.00 0.00 11 LYS A CA 7
ATOM 1851 C C . LYS A 1 12 ? 15.379 2.229 3.118 1.00 0.00 11 LYS A C 7
ATOM 1852 O O . LYS A 1 12 ? 15.795 1.679 2.101 1.00 0.00 11 LYS A O 7
ATOM 1871 N N . PHE A 1 13 ? 11.598 5.081 0.284 1.00 0.00 12 PHE A N 7
ATOM 1872 C CA . PHE A 1 13 ? 13.051 4.917 0.270 1.00 0.00 12 PHE A CA 7
ATOM 1873 C C . PHE A 1 13 ? 13.550 4.499 1.650 1.00 0.00 12 PHE A C 7
ATOM 1874 O O . PHE A 1 13 ? 14.006 5.332 2.433 1.00 0.00 12 PHE A O 7
ATOM 1891 N N . ILE A 1 14 ? 8.693 4.302 -1.043 1.00 0.00 13 ILE A N 7
ATOM 1892 C CA . ILE A 1 14 ? 9.286 4.338 0.302 1.00 0.00 13 ILE A CA 7
ATOM 1893 C C . ILE A 1 14 ? 10.781 4.030 0.259 1.00 0.00 13 ILE A C 7
ATOM 1894 O O . ILE A 1 14 ? 11.183 2.868 0.224 1.00 0.00 13 ILE A O 7
ATOM 1910 N N . ARG A 1 15 ? 6.106 5.622 -3.033 1.00 0.00 14 ARG A N 7
ATOM 1911 C CA . ARG A 1 15 ? 7.477 5.143 -2.942 1.00 0.00 14 ARG A CA 7
ATOM 1912 C C . ARG A 1 15 ? 8.041 5.345 -1.549 1.00 0.00 14 ARG A C 7
ATOM 1913 O O . ARG A 1 15 ? 7.885 6.405 -0.947 1.00 0.00 14 ARG A O 7
ATOM 1946 N N . GLU A 1 2 ? 5.334 1.861 -4.128 1.00 0.00 1 GLU A N 8
ATOM 1947 C CA . GLU A 1 2 ? 5.374 0.570 -3.454 1.00 0.00 1 GLU A CA 8
ATOM 1948 C C . GLU A 1 2 ? 6.651 0.420 -2.619 1.00 0.00 1 GLU A C 8
ATOM 1949 O O . GLU A 1 2 ? 7.208 1.412 -2.118 1.00 0.00 1 GLU A O 8
ATOM 1961 N N . ARG A 1 3 ? 7.101 -0.827 -2.452 1.00 0.00 2 ARG A N 8
ATOM 1962 C CA . ARG A 1 3 ? 8.291 -1.098 -1.657 1.00 0.00 2 ARG A CA 8
ATOM 1963 C C . ARG A 1 3 ? 9.409 -0.198 -2.113 1.00 0.00 2 ARG A C 8
ATOM 1964 O O . ARG A 1 3 ? 9.457 0.193 -3.278 1.00 0.00 2 ARG A O 8
ATOM 1985 N N . PHE A 1 4 ? 10.318 0.099 -1.211 1.00 0.00 3 PHE A N 8
ATOM 1986 C CA . PHE A 1 4 ? 11.441 0.931 -1.563 1.00 0.00 3 PHE A CA 8
ATOM 1987 C C . PHE A 1 4 ? 12.463 1.066 -0.418 1.00 0.00 3 PHE A C 8
ATOM 1988 O O . PHE A 1 4 ? 12.367 1.972 0.426 1.00 0.00 3 PHE A O 8
ATOM 2005 N N . TYR A 1 5 ? 13.470 0.197 -0.411 1.00 0.00 4 TYR A N 8
ATOM 2006 C CA . TYR A 1 5 ? 14.504 0.277 0.614 1.00 0.00 4 TYR A CA 8
ATOM 2007 C C . TYR A 1 5 ? 15.771 -0.370 0.090 1.00 0.00 4 TYR A C 8
ATOM 2008 O O . TYR A 1 5 ? 15.727 -1.158 -0.856 1.00 0.00 4 TYR A O 8
ATOM 2026 N N . GLU A 1 6 ? 16.892 -0.086 0.742 1.00 0.00 5 GLU A N 8
ATOM 2027 C CA . GLU A 1 6 ? 18.169 -0.700 0.373 1.00 0.00 5 GLU A CA 8
ATOM 2028 C C . GLU A 1 6 ? 18.760 -1.341 1.614 1.00 0.00 5 GLU A C 8
ATOM 2029 O O . GLU A 1 6 ? 19.167 -0.640 2.540 1.00 0.00 5 GLU A O 8
ATOM 2041 N N . LYS A 1 7 ? 18.801 -2.673 1.643 1.00 0.00 6 LYS A N 8
ATOM 2042 C CA . LYS A 1 7 ? 19.339 -3.380 2.804 1.00 0.00 6 LYS A CA 8
ATOM 2043 C C . LYS A 1 7 ? 20.673 -3.998 2.439 1.00 0.00 6 LYS A C 8
ATOM 2044 O O . LYS A 1 7 ? 20.745 -4.978 1.699 1.00 0.00 6 LYS A O 8
ATOM 2093 N N . VAL A 1 10 ? 19.793 1.136 4.806 1.00 0.00 9 VAL A N 8
ATOM 2094 C CA . VAL A 1 10 ? 20.538 0.541 5.919 1.00 0.00 9 VAL A CA 8
ATOM 2095 C C . VAL A 1 10 ? 21.753 -0.264 5.417 1.00 0.00 9 VAL A C 8
ATOM 2096 O O . VAL A 1 10 ? 21.678 -1.475 5.239 1.00 0.00 9 VAL A O 8
ATOM 2109 N N . GLN A 1 11 ? 16.941 3.374 4.204 1.00 0.00 10 GLN A N 8
ATOM 2110 C CA . GLN A 1 11 ? 18.102 2.579 3.787 1.00 0.00 10 GLN A CA 8
ATOM 2111 C C . GLN A 1 11 ? 18.787 1.985 5.025 1.00 0.00 10 GLN A C 8
ATOM 2112 O O . GLN A 1 11 ? 18.429 2.315 6.155 1.00 0.00 10 GLN A O 8
ATOM 2126 N N . LYS A 1 12 ? 13.306 3.629 3.746 1.00 0.00 11 LYS A N 8
ATOM 2127 C CA . LYS A 1 12 ? 14.622 4.099 4.196 1.00 0.00 11 LYS A CA 8
ATOM 2128 C C . LYS A 1 12 ? 15.735 3.199 3.658 1.00 0.00 11 LYS A C 8
ATOM 2129 O O . LYS A 1 12 ? 15.507 2.365 2.781 1.00 0.00 11 LYS A O 8
ATOM 2148 N N . PHE A 1 13 ? 10.484 4.293 2.388 1.00 0.00 12 PHE A N 8
ATOM 2149 C CA . PHE A 1 13 ? 10.908 3.559 3.593 1.00 0.00 12 PHE A CA 8
ATOM 2150 C C . PHE A 1 13 ? 12.167 4.186 4.157 1.00 0.00 12 PHE A C 8
ATOM 2151 O O . PHE A 1 13 ? 12.104 5.140 4.932 1.00 0.00 12 PHE A O 8
ATOM 2168 N N . ILE A 1 14 ? 8.014 4.633 -0.126 1.00 0.00 13 ILE A N 8
ATOM 2169 C CA . ILE A 1 14 ? 8.884 5.339 0.852 1.00 0.00 13 ILE A CA 8
ATOM 2170 C C . ILE A 1 14 ? 9.183 4.500 2.109 1.00 0.00 13 ILE A C 8
ATOM 2171 O O . ILE A 1 14 ? 8.276 4.089 2.833 1.00 0.00 13 ILE A O 8
ATOM 2187 N N . ARG A 1 15 ? 7.604 3.577 -3.003 1.00 0.00 14 ARG A N 8
ATOM 2188 C CA . ARG A 1 15 ? 6.725 4.374 -2.144 1.00 0.00 14 ARG A CA 8
ATOM 2189 C C . ARG A 1 15 ? 7.581 5.231 -1.232 1.00 0.00 14 ARG A C 8
ATOM 2190 O O . ARG A 1 15 ? 7.859 6.386 -1.545 1.00 0.00 14 ARG A O 8
ATOM 2223 N N . GLU A 1 2 ? 6.368 1.534 -4.536 1.00 0.00 1 GLU A N 9
ATOM 2224 C CA . GLU A 1 2 ? 6.097 1.273 -3.131 1.00 0.00 1 GLU A CA 9
ATOM 2225 C C . GLU A 1 2 ? 7.360 0.836 -2.391 1.00 0.00 1 GLU A C 9
ATOM 2226 O O . GLU A 1 2 ? 7.985 1.636 -1.688 1.00 0.00 1 GLU A O 9
ATOM 2238 N N . ARG A 1 3 ? 7.718 -0.440 -2.539 1.00 0.00 2 ARG A N 9
ATOM 2239 C CA . ARG A 1 3 ? 8.899 -0.979 -1.867 1.00 0.00 2 ARG A CA 9
ATOM 2240 C C . ARG A 1 3 ? 10.188 -0.526 -2.550 1.00 0.00 2 ARG A C 9
ATOM 2241 O O . ARG A 1 3 ? 10.268 -0.459 -3.775 1.00 0.00 2 ARG A O 9
ATOM 2262 N N . PHE A 1 4 ? 11.189 -0.225 -1.726 1.00 0.00 3 PHE A N 9
ATOM 2263 C CA . PHE A 1 4 ? 12.499 0.225 -2.196 1.00 0.00 3 PHE A CA 9
ATOM 2264 C C . PHE A 1 4 ? 13.404 0.552 -1.008 1.00 0.00 3 PHE A C 9
ATOM 2265 O O . PHE A 1 4 ? 13.609 1.726 -0.675 1.00 0.00 3 PHE A O 9
ATOM 2282 N N . TYR A 1 5 ? 13.953 -0.473 -0.361 1.00 0.00 4 TYR A N 9
ATOM 2283 C CA . TYR A 1 5 ? 14.827 -0.241 0.790 1.00 0.00 4 TYR A CA 9
ATOM 2284 C C . TYR A 1 5 ? 16.183 -0.839 0.503 1.00 0.00 4 TYR A C 9
ATOM 2285 O O . TYR A 1 5 ? 16.313 -1.708 -0.358 1.00 0.00 4 TYR A O 9
ATOM 2303 N N . GLU A 1 6 ? 17.197 -0.392 1.238 1.00 0.00 5 GLU A N 9
ATOM 2304 C CA . GLU A 1 6 ? 18.549 -0.925 1.053 1.00 0.00 5 GLU A CA 9
ATOM 2305 C C . GLU A 1 6 ? 19.149 -1.357 2.390 1.00 0.00 5 GLU A C 9
ATOM 2306 O O . GLU A 1 6 ? 19.615 -0.525 3.166 1.00 0.00 5 GLU A O 9
ATOM 2318 N N . LYS A 1 7 ? 19.177 -2.672 2.629 1.00 0.00 6 LYS A N 9
ATOM 2319 C CA . LYS A 1 7 ? 19.774 -3.223 3.853 1.00 0.00 6 LYS A CA 9
ATOM 2320 C C . LYS A 1 7 ? 21.073 -3.911 3.501 1.00 0.00 6 LYS A C 9
ATOM 2321 O O . LYS A 1 7 ? 21.109 -5.100 3.179 1.00 0.00 6 LYS A O 9
ATOM 2370 N N . VAL A 1 10 ? 19.791 1.583 4.658 1.00 0.00 9 VAL A N 9
ATOM 2371 C CA . VAL A 1 10 ? 20.681 1.329 5.797 1.00 0.00 9 VAL A CA 9
ATOM 2372 C C . VAL A 1 10 ? 21.885 0.426 5.435 1.00 0.00 9 VAL A C 9
ATOM 2373 O O . VAL A 1 10 ? 21.791 -0.797 5.497 1.00 0.00 9 VAL A O 9
ATOM 2386 N N . GLN A 1 11 ? 16.694 2.863 3.961 1.00 0.00 10 GLN A N 9
ATOM 2387 C CA . GLN A 1 11 ? 18.057 2.819 3.445 1.00 0.00 10 GLN A CA 9
ATOM 2388 C C . GLN A 1 11 ? 18.995 2.658 4.642 1.00 0.00 10 GLN A C 9
ATOM 2389 O O . GLN A 1 11 ? 18.964 3.469 5.568 1.00 0.00 10 GLN A O 9
ATOM 2403 N N . LYS A 1 12 ? 13.149 2.536 2.998 1.00 0.00 11 LYS A N 9
ATOM 2404 C CA . LYS A 1 12 ? 14.279 2.879 3.877 1.00 0.00 11 LYS A CA 9
ATOM 2405 C C . LYS A 1 12 ? 15.630 2.815 3.161 1.00 0.00 11 LYS A C 9
ATOM 2406 O O . LYS A 1 12 ? 15.712 2.727 1.938 1.00 0.00 11 LYS A O 9
ATOM 2425 N N . PHE A 1 13 ? 9.751 3.675 2.055 1.00 0.00 12 PHE A N 9
ATOM 2426 C CA . PHE A 1 13 ? 10.850 2.712 2.186 1.00 0.00 12 PHE A CA 9
ATOM 2427 C C . PHE A 1 13 ? 11.964 3.170 3.121 1.00 0.00 12 PHE A C 9
ATOM 2428 O O . PHE A 1 13 ? 11.760 4.051 3.956 1.00 0.00 12 PHE A O 9
ATOM 2445 N N . ILE A 1 14 ? 7.266 4.524 0.343 1.00 0.00 13 ILE A N 9
ATOM 2446 C CA . ILE A 1 14 ? 7.398 4.293 1.788 1.00 0.00 13 ILE A CA 9
ATOM 2447 C C . ILE A 1 14 ? 8.486 3.245 1.978 1.00 0.00 13 ILE A C 9
ATOM 2448 O O . ILE A 1 14 ? 8.194 2.050 2.011 1.00 0.00 13 ILE A O 9
ATOM 2464 N N . ARG A 1 15 ? 5.624 6.222 -2.351 1.00 0.00 14 ARG A N 9
ATOM 2465 C CA . ARG A 1 15 ? 6.750 5.533 -1.713 1.00 0.00 14 ARG A CA 9
ATOM 2466 C C . ARG A 1 15 ? 6.684 5.571 -0.204 1.00 0.00 14 ARG A C 9
ATOM 2467 O O . ARG A 1 15 ? 6.180 6.506 0.407 1.00 0.00 14 ARG A O 9
ATOM 2500 N N . GLU A 1 2 ? 6.418 1.122 -3.602 1.00 0.00 1 GLU A N 10
ATOM 2501 C CA . GLU A 1 2 ? 5.948 1.268 -2.227 1.00 0.00 1 GLU A CA 10
ATOM 2502 C C . GLU A 1 2 ? 6.914 0.607 -1.247 1.00 0.00 1 GLU A C 10
ATOM 2503 O O . GLU A 1 2 ? 7.095 1.085 -0.126 1.00 0.00 1 GLU A O 10
ATOM 2515 N N . ARG A 1 3 ? 7.532 -0.491 -1.680 1.00 0.00 2 ARG A N 10
ATOM 2516 C CA . ARG A 1 3 ? 8.477 -1.232 -0.838 1.00 0.00 2 ARG A CA 10
ATOM 2517 C C . ARG A 1 3 ? 9.927 -0.878 -1.141 1.00 0.00 2 ARG A C 10
ATOM 2518 O O . ARG A 1 3 ? 10.819 -1.696 -0.914 1.00 0.00 2 ARG A O 10
ATOM 2539 N N . PHE A 1 4 ? 10.182 0.316 -1.656 1.00 0.00 3 PHE A N 10
ATOM 2540 C CA . PHE A 1 4 ? 11.558 0.680 -1.968 1.00 0.00 3 PHE A CA 10
ATOM 2541 C C . PHE A 1 4 ? 12.419 0.657 -0.712 1.00 0.00 3 PHE A C 10
ATOM 2542 O O . PHE A 1 4 ? 12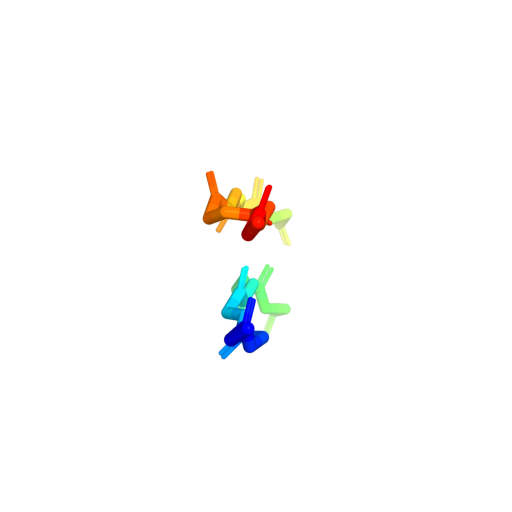.110 1.320 0.283 1.00 0.00 3 PHE A O 10
ATOM 2559 N N . TYR A 1 5 ? 13.529 -0.070 -0.774 1.00 0.00 4 TYR A N 10
ATOM 2560 C CA . TYR A 1 5 ? 14.440 -0.120 0.357 1.00 0.00 4 TYR A CA 10
ATOM 2561 C C . TYR A 1 5 ? 15.818 -0.417 -0.194 1.00 0.00 4 TYR A C 10
ATOM 2562 O O . TYR A 1 5 ? 15.947 -0.927 -1.307 1.00 0.00 4 TYR A O 10
ATOM 2580 N N . GLU A 1 6 ? 16.845 -0.158 0.590 1.00 0.00 5 GLU A N 10
ATOM 2581 C CA . GLU A 1 6 ? 18.203 -0.468 0.167 1.00 0.00 5 GLU A CA 10
ATOM 2582 C C . GLU A 1 6 ? 18.897 -1.047 1.395 1.00 0.00 5 GLU A C 10
ATOM 2583 O O . GLU A 1 6 ? 19.087 -0.347 2.390 1.00 0.00 5 GLU A O 10
ATOM 2595 N N . LYS A 1 7 ? 19.220 -2.341 1.350 1.00 0.00 6 LYS A N 10
ATOM 2596 C CA . LYS A 1 7 ? 19.829 -3.008 2.506 1.00 0.00 6 LYS A CA 10
ATOM 2597 C C . LYS A 1 7 ? 21.279 -3.353 2.204 1.00 0.00 6 LYS A C 10
ATOM 2598 O O . LYS A 1 7 ? 21.575 -4.150 1.313 1.00 0.00 6 LYS A O 10
ATOM 2647 N N . VAL A 1 10 ? 19.123 1.077 4.842 1.00 0.00 9 VAL A N 10
ATOM 2648 C CA . VAL A 1 10 ? 19.981 0.634 5.957 1.00 0.00 9 VAL A CA 10
ATOM 2649 C C . VAL A 1 10 ? 21.371 0.157 5.463 1.00 0.00 9 VAL A C 10
ATOM 2650 O O . VAL A 1 10 ? 21.595 -1.030 5.248 1.00 0.00 9 VAL A O 10
ATOM 2663 N N . GLN A 1 11 ? 16.300 2.742 3.974 1.00 0.00 10 GLN A N 10
ATOM 2664 C CA . GLN A 1 11 ? 17.712 2.650 3.592 1.00 0.00 10 GLN A CA 10
ATOM 2665 C C . GLN A 1 11 ? 18.589 2.312 4.806 1.00 0.00 10 GLN A C 10
ATOM 2666 O O . GLN A 1 11 ? 18.779 3.146 5.691 1.00 0.00 10 GLN A O 10
ATOM 2680 N N . LYS A 1 12 ? 13.295 2.882 2.971 1.00 0.00 11 LYS A N 10
ATOM 2681 C CA . LYS A 1 12 ? 13.963 2.122 4.042 1.00 0.00 11 LYS A CA 10
ATOM 2682 C C . LYS A 1 12 ? 15.398 1.837 3.601 1.00 0.00 11 LYS A C 10
ATOM 2683 O O . LYS A 1 12 ? 15.670 0.857 2.911 1.00 0.00 11 LYS A O 10
ATOM 2702 N N . PHE A 1 13 ? 10.478 4.203 1.570 1.00 0.00 12 PHE A N 10
ATOM 2703 C CA . PHE A 1 13 ? 11.893 4.523 1.899 1.00 0.00 12 PHE A CA 10
ATOM 2704 C C . PHE A 1 13 ? 12.383 3.837 3.176 1.00 0.00 12 PHE A C 10
ATOM 2705 O O . PHE A 1 13 ? 11.997 4.194 4.284 1.00 0.00 12 PHE A O 10
ATOM 2722 N N . ILE A 1 14 ? 8.066 4.212 0.089 1.00 0.00 13 ILE A N 10
ATOM 2723 C CA . ILE A 1 14 ? 8.066 4.383 1.545 1.00 0.00 13 ILE A CA 10
ATOM 2724 C C . ILE A 1 14 ? 9.429 4.895 2.012 1.00 0.00 13 ILE A C 10
ATOM 2725 O O . ILE A 1 14 ? 9.504 5.881 2.737 1.00 0.00 13 ILE A O 10
ATOM 2741 N N . ARG A 1 15 ? 6.443 5.352 -2.926 1.00 0.00 14 ARG A N 10
ATOM 2742 C CA . ARG A 1 15 ? 7.585 4.790 -2.200 1.00 0.00 14 ARG A CA 10
ATOM 2743 C C . ARG A 1 15 ? 7.525 5.120 -0.720 1.00 0.00 14 ARG A C 10
ATOM 2744 O O . ARG A 1 15 ? 6.992 6.154 -0.319 1.00 0.00 14 ARG A O 10
#

Solvent-accessible surface area: 1746 Å² total

Secondary structure (DSSP, 8-state):
------------